Protein AF-A0A2D7XAQ4-F1 (afdb_monomer_lite)

Structure (mmCIF, N/CA/C/O backbone):
data_AF-A0A2D7XAQ4-F1
#
_entry.id   AF-A0A2D7XAQ4-F1
#
loop_
_atom_site.group_PDB
_atom_site.id
_atom_site.type_symbol
_atom_site.label_atom_id
_atom_site.label_alt_id
_atom_site.label_comp_id
_atom_site.label_asym_id
_atom_site.label_entity_id
_atom_site.label_seq_id
_atom_site.pdbx_PDB_ins_code
_atom_site.Cartn_x
_atom_site.Cartn_y
_atom_site.Cartn_z
_atom_site.occupancy
_atom_site.B_iso_or_equiv
_atom_site.auth_seq_id
_atom_site.auth_comp_id
_atom_site.auth_asym_id
_atom_site.auth_atom_id
_atom_site.pdbx_PDB_model_num
ATOM 1 N N . MET A 1 1 ? -18.462 12.257 8.816 1.00 60.97 1 MET A N 1
ATOM 2 C CA . MET A 1 1 ? -18.225 11.285 9.903 1.00 60.97 1 MET A CA 1
ATOM 3 C C . MET A 1 1 ? -16.773 10.857 9.828 1.00 60.97 1 MET A C 1
ATOM 5 O O . MET A 1 1 ? -16.271 10.738 8.717 1.00 60.97 1 MET A O 1
ATOM 9 N N . THR A 1 2 ? -16.112 10.685 10.967 1.00 88.06 2 THR A N 1
ATOM 10 C CA . THR A 1 2 ? -14.727 10.203 11.071 1.00 88.06 2 THR A CA 1
ATOM 11 C C . THR A 1 2 ? -14.732 8.865 11.799 1.00 88.06 2 THR A C 1
ATOM 13 O O . THR A 1 2 ? -15.370 8.751 12.844 1.00 88.06 2 THR A O 1
ATOM 16 N N . TYR A 1 3 ? -14.060 7.866 11.239 1.00 95.62 3 TYR A N 1
ATOM 17 C CA . TYR A 1 3 ? -13.869 6.550 11.836 1.00 95.62 3 TYR A CA 1
ATOM 18 C C . TYR A 1 3 ? -12.743 6.584 12.871 1.00 95.62 3 TYR A C 1
ATOM 20 O O . TYR A 1 3 ? -11.731 7.256 12.665 1.00 95.62 3 TYR A O 1
ATOM 28 N N . THR A 1 4 ? -12.893 5.823 13.953 1.00 96.56 4 THR A N 1
ATOM 29 C CA . THR A 1 4 ? -11.781 5.509 14.861 1.00 96.56 4 THR A CA 1
ATOM 30 C C . THR A 1 4 ? -10.866 4.448 14.249 1.00 96.56 4 THR A C 1
ATOM 32 O O . THR A 1 4 ? -11.254 3.740 13.315 1.00 96.56 4 THR A O 1
ATOM 35 N N . SER A 1 5 ? -9.656 4.299 14.785 1.00 95.38 5 SER A N 1
ATOM 36 C CA . SER A 1 5 ? -8.729 3.246 14.363 1.00 95.38 5 SER A CA 1
ATOM 37 C C . SER A 1 5 ? -9.323 1.842 14.530 1.00 95.38 5 SER A C 1
ATOM 39 O O . SER A 1 5 ? -9.252 1.043 13.597 1.00 95.38 5 SER A O 1
ATOM 41 N N . ASP A 1 6 ? -10.021 1.578 15.637 1.00 96.12 6 ASP A N 1
ATOM 42 C CA . ASP A 1 6 ? -10.754 0.324 15.854 1.00 96.12 6 ASP A CA 1
ATOM 43 C C . ASP A 1 6 ? -11.865 0.092 14.829 1.00 96.12 6 ASP A C 1
ATOM 45 O O . ASP A 1 6 ? -12.041 -1.023 14.345 1.00 96.12 6 ASP A O 1
ATOM 49 N N . GLN A 1 7 ? -12.611 1.135 14.453 1.00 97.75 7 GLN A N 1
ATOM 50 C CA . GLN A 1 7 ? -13.656 1.013 13.433 1.00 97.75 7 GLN A CA 1
ATOM 51 C C . GLN A 1 7 ? -13.065 0.695 12.058 1.00 97.75 7 GLN A C 1
ATOM 53 O O . GLN A 1 7 ? -13.631 -0.111 11.319 1.00 97.75 7 GLN A O 1
ATOM 58 N N . VAL A 1 8 ? -11.926 1.298 11.708 1.00 98.06 8 VAL A N 1
ATOM 59 C CA . VAL A 1 8 ? -11.204 0.951 10.477 1.00 98.06 8 VAL A CA 1
ATOM 60 C C . VAL A 1 8 ? -10.682 -0.487 10.552 1.00 98.06 8 VAL A C 1
ATOM 62 O O . VAL A 1 8 ? -10.795 -1.222 9.571 1.00 98.06 8 VAL A O 1
ATOM 65 N N . PHE A 1 9 ? -10.167 -0.917 11.706 1.00 98.19 9 PHE A N 1
ATOM 66 C CA . PHE A 1 9 ? -9.721 -2.294 11.912 1.00 98.19 9 PHE A CA 1
ATOM 67 C C . PHE A 1 9 ? -10.867 -3.295 11.762 1.00 98.19 9 PHE A C 1
ATOM 69 O O . PHE A 1 9 ? -10.728 -4.291 11.055 1.00 98.19 9 PHE A O 1
ATOM 76 N N . GLN A 1 10 ? -12.035 -2.992 12.325 1.00 98.19 10 GLN A N 1
ATOM 77 C CA . GLN A 1 10 ? -13.229 -3.820 12.186 1.00 98.19 10 GLN A CA 1
ATOM 78 C C . GLN A 1 10 ? -13.672 -3.948 10.720 1.00 98.19 10 GLN A C 1
ATOM 80 O O . GLN A 1 10 ? -13.956 -5.047 10.251 1.00 98.19 10 GLN A O 1
ATOM 85 N N . GLN A 1 11 ? -13.629 -2.857 9.951 1.00 98.06 11 GLN A N 1
ATOM 86 C CA . GLN A 1 11 ? -13.885 -2.912 8.506 1.00 98.06 11 GLN A CA 1
ATOM 87 C C . GLN A 1 11 ? -12.868 -3.794 7.765 1.00 98.06 11 GLN A C 1
ATOM 89 O O . GLN A 1 11 ? -13.225 -4.458 6.792 1.00 98.06 11 GLN A O 1
ATOM 94 N N . ALA A 1 12 ? -11.607 -3.815 8.207 1.00 98.06 12 ALA A N 1
ATOM 95 C CA . ALA A 1 12 ? -10.582 -4.685 7.635 1.00 98.06 12 ALA A CA 1
ATOM 96 C C . ALA A 1 12 ? -10.812 -6.166 7.979 1.00 98.06 12 ALA A C 1
ATOM 98 O O . ALA A 1 12 ? -10.526 -7.031 7.153 1.00 98.06 12 ALA A O 1
ATOM 99 N N . LEU A 1 13 ? -11.349 -6.469 9.167 1.00 97.69 13 LEU A N 1
ATOM 100 C CA . LEU A 1 13 ? -11.764 -7.823 9.554 1.00 97.69 13 LEU A CA 1
ATOM 101 C C . LEU A 1 13 ? -12.914 -8.341 8.675 1.00 97.69 13 LEU A C 1
ATOM 103 O O . LEU A 1 13 ? -12.955 -9.528 8.355 1.00 97.69 13 LEU A O 1
ATOM 107 N N . GLU A 1 14 ? -13.821 -7.453 8.269 1.00 97.62 14 GLU A N 1
ATOM 108 C CA . GLU A 1 14 ? -14.986 -7.762 7.429 1.00 97.62 14 GLU A CA 1
ATOM 109 C C . GLU A 1 14 ? -14.666 -7.799 5.921 1.00 97.62 14 GLU A C 1
ATOM 111 O O . GLU A 1 14 ? -15.459 -8.308 5.117 1.00 97.62 14 GLU A O 1
ATOM 116 N N . ASP A 1 15 ? -13.501 -7.287 5.510 1.00 96.75 15 ASP A N 1
ATOM 117 C CA . ASP A 1 15 ? -13.060 -7.294 4.118 1.00 96.75 15 ASP A CA 1
ATOM 118 C C . ASP A 1 15 ? -12.662 -8.704 3.667 1.00 96.75 15 ASP A C 1
ATOM 120 O O . ASP A 1 15 ? -11.543 -9.171 3.870 1.00 96.75 15 ASP A O 1
ATOM 124 N N . ARG A 1 16 ? -13.579 -9.365 2.956 1.00 94.56 16 ARG A N 1
ATOM 125 C CA . ARG A 1 16 ? -13.376 -10.709 2.389 1.00 94.56 16 ARG A CA 1
ATOM 126 C C . ARG A 1 16 ? -12.207 -10.809 1.404 1.00 94.56 16 ARG A C 1
ATOM 128 O O . ARG A 1 16 ? -11.790 -11.919 1.088 1.00 94.56 16 ARG A O 1
ATOM 135 N N . PHE A 1 17 ? -11.724 -9.688 0.868 1.00 93.19 17 PHE A N 1
ATOM 136 C CA . PHE A 1 17 ? -10.572 -9.666 -0.034 1.00 93.19 17 PHE A CA 1
ATOM 137 C C . PHE A 1 17 ? -9.250 -9.413 0.697 1.00 93.19 17 PHE A C 1
ATOM 139 O O . PHE A 1 17 ? -8.195 -9.502 0.067 1.00 93.19 17 PHE A O 1
ATOM 146 N N . ALA A 1 18 ? -9.289 -9.096 1.993 1.00 96.81 18 ALA A N 1
ATOM 147 C CA . ALA A 1 18 ? -8.096 -8.954 2.806 1.00 96.81 18 ALA A CA 1
ATOM 148 C C . ALA A 1 18 ? -7.595 -10.327 3.265 1.00 96.81 18 ALA A C 1
ATOM 150 O O . ALA A 1 18 ? -8.354 -11.173 3.738 1.00 96.81 18 ALA A O 1
ATOM 151 N N . SER A 1 19 ? -6.287 -10.540 3.160 1.00 97.50 19 SER A N 1
ATOM 152 C CA . SER A 1 19 ? -5.653 -11.731 3.716 1.00 97.50 19 SER A CA 1
ATOM 153 C C . SER A 1 19 ? -5.452 -11.564 5.220 1.00 97.50 19 SER A C 1
ATOM 155 O O . SER A 1 19 ? -5.043 -10.496 5.688 1.00 97.50 19 SER A O 1
ATOM 157 N N . ASN A 1 20 ? -5.685 -12.641 5.969 1.00 97.62 20 ASN A N 1
ATOM 158 C CA . ASN A 1 20 ? -5.309 -12.740 7.375 1.00 97.62 20 ASN A CA 1
ATOM 159 C C . ASN A 1 20 ? -3.779 -12.903 7.489 1.00 97.62 20 ASN A C 1
ATOM 161 O O . ASN A 1 20 ? -3.185 -13.731 6.796 1.00 97.62 20 ASN A O 1
ATOM 165 N N . VAL A 1 21 ? -3.156 -12.081 8.334 1.00 96.69 21 VAL A N 1
ATOM 166 C CA . VAL A 1 21 ? -1.727 -12.114 8.675 1.00 96.69 21 VAL A CA 1
ATOM 167 C C . VAL A 1 21 ? -1.518 -11.960 10.185 1.00 96.69 21 VAL A C 1
ATOM 169 O O . VAL A 1 21 ? -0.606 -11.253 10.617 1.00 96.69 21 VAL A O 1
ATOM 172 N N . ASP A 1 22 ? -2.393 -12.584 10.971 1.00 97.56 22 ASP A N 1
ATOM 173 C CA . ASP A 1 22 ? -2.298 -12.643 12.427 1.00 97.56 22 ASP A CA 1
ATOM 174 C C . ASP A 1 22 ? -0.954 -13.250 12.847 1.00 97.56 22 ASP A C 1
ATOM 176 O O . ASP A 1 22 ? -0.402 -14.144 12.195 1.00 97.56 22 ASP A O 1
ATOM 180 N N . GLY A 1 23 ? -0.414 -12.745 13.949 1.00 94.00 23 GLY A N 1
ATOM 181 C CA . GLY A 1 23 ? 0.849 -13.198 14.504 1.00 94.00 23 GLY A CA 1
ATOM 182 C C . GLY A 1 23 ? 0.748 -13.445 15.997 1.00 94.00 23 GLY A C 1
ATOM 183 O O . GLY A 1 23 ? -0.305 -13.331 16.624 1.00 94.00 23 GLY A O 1
ATOM 184 N N . ARG A 1 24 ? 1.882 -13.788 16.607 1.00 95.56 24 ARG A N 1
ATOM 185 C CA . ARG A 1 24 ? 1.932 -13.925 18.059 1.00 95.56 24 ARG A CA 1
ATOM 186 C C . ARG A 1 24 ? 1.794 -12.540 18.695 1.00 95.56 24 ARG A C 1
ATOM 188 O O . ARG A 1 24 ? 2.708 -11.732 18.579 1.00 95.56 24 ARG A O 1
ATOM 195 N N . GLY A 1 25 ? 0.676 -12.311 19.377 1.00 95.56 25 GLY A N 1
ATOM 196 C CA . GLY A 1 25 ? 0.409 -11.073 20.115 1.00 95.56 25 GLY A CA 1
ATOM 197 C C . GLY A 1 25 ? -0.294 -9.975 19.317 1.00 95.56 25 GLY A C 1
ATOM 198 O O . GLY A 1 25 ? -0.556 -8.929 19.894 1.00 95.56 25 GLY A O 1
ATOM 199 N N . TYR A 1 26 ? -0.640 -10.199 18.045 1.00 97.44 26 TYR A N 1
ATOM 200 C CA . TYR A 1 26 ? -1.370 -9.209 17.251 1.00 97.44 26 TYR A C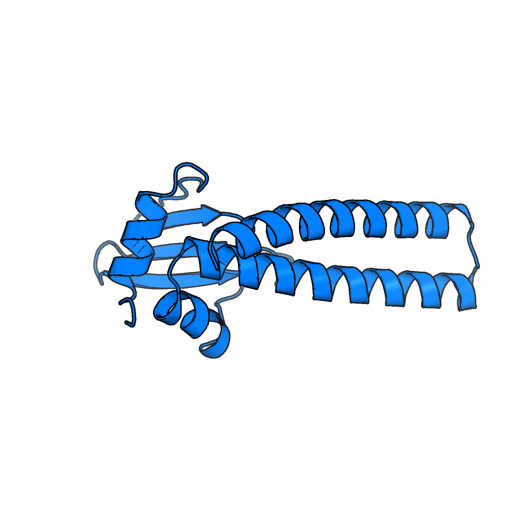A 1
ATOM 201 C C . TYR A 1 26 ? -2.283 -9.853 16.202 1.00 97.44 26 TYR A C 1
ATOM 203 O O . TYR A 1 26 ? -1.984 -10.923 15.662 1.00 97.44 26 TYR A O 1
ATOM 211 N N . GLU A 1 27 ? -3.351 -9.148 15.849 1.00 98.19 27 GLU A N 1
ATOM 212 C CA . GLU A 1 27 ? -4.192 -9.433 14.688 1.00 98.19 27 GLU A CA 1
ATOM 213 C C . GLU A 1 27 ? -3.772 -8.558 13.504 1.00 98.19 27 GLU A C 1
ATOM 215 O O . GLU A 1 27 ? -3.367 -7.408 13.677 1.00 98.19 27 GLU A O 1
ATOM 220 N N . GLY A 1 28 ? -3.864 -9.074 12.280 1.00 97.75 28 GLY A N 1
ATOM 221 C CA . GLY A 1 28 ? -3.410 -8.353 11.098 1.00 97.75 28 GLY A CA 1
ATOM 222 C C . GLY A 1 28 ? -4.194 -8.663 9.833 1.00 97.75 28 GLY A C 1
ATOM 223 O O . GLY A 1 28 ? -4.487 -9.816 9.515 1.00 97.75 28 GLY A O 1
ATOM 224 N N . ARG A 1 29 ? -4.495 -7.628 9.050 1.00 98.25 29 ARG A N 1
ATOM 225 C CA . ARG A 1 29 ? -5.125 -7.750 7.729 1.00 98.25 29 ARG A CA 1
ATOM 226 C C . ARG A 1 29 ? -4.265 -7.063 6.682 1.00 98.25 29 ARG A C 1
ATOM 228 O O . ARG A 1 29 ? -3.688 -6.008 6.938 1.00 98.25 29 ARG A O 1
ATOM 235 N N . ILE A 1 30 ? -4.147 -7.671 5.504 1.00 97.31 30 ILE A N 1
ATOM 236 C CA . ILE A 1 30 ? -3.382 -7.102 4.390 1.00 97.31 30 ILE A CA 1
ATOM 237 C C . ILE A 1 30 ? -4.183 -7.147 3.091 1.00 97.31 30 ILE A C 1
ATOM 239 O O . ILE A 1 30 ? -4.717 -8.184 2.706 1.00 97.31 30 ILE A O 1
ATOM 243 N N . SER A 1 31 ? -4.258 -6.013 2.398 1.00 96.94 31 SER A N 1
ATOM 244 C CA . SER A 1 31 ? -4.971 -5.882 1.127 1.00 96.94 31 SER A CA 1
ATOM 245 C C . SER A 1 31 ? -4.380 -4.748 0.296 1.00 96.94 31 SER A C 1
ATOM 247 O O . SER A 1 31 ? -3.982 -3.718 0.833 1.00 96.94 31 SER A O 1
ATOM 249 N N . TYR A 1 32 ? -4.274 -4.939 -1.022 1.00 95.75 32 TYR A N 1
ATOM 250 C CA . TYR A 1 32 ? -3.753 -3.932 -1.961 1.00 95.75 32 TYR A CA 1
ATOM 251 C C . TYR A 1 32 ? -2.463 -3.227 -1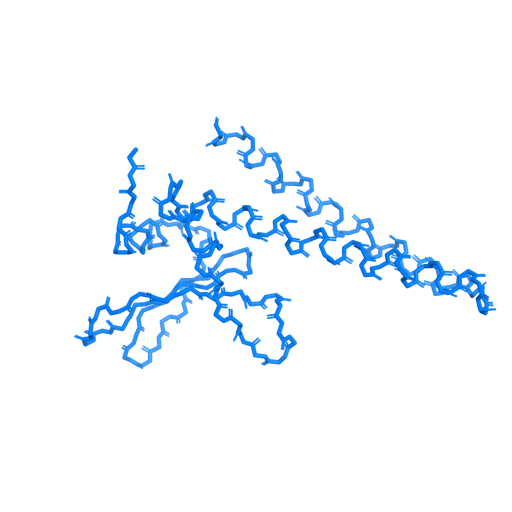.495 1.00 95.75 32 TYR A C 1
ATOM 253 O O . TYR A 1 32 ? -2.299 -2.021 -1.655 1.00 95.75 32 TYR A O 1
ATOM 261 N N . GLY A 1 33 ? -1.519 -3.976 -0.920 1.00 93.50 33 GLY A N 1
ATOM 262 C CA . GLY A 1 33 ? -0.250 -3.394 -0.482 1.00 93.50 33 GLY A CA 1
ATOM 263 C C . GLY A 1 33 ? -0.331 -2.541 0.790 1.00 93.50 33 GLY A C 1
ATOM 264 O O . GLY A 1 33 ? 0.597 -1.790 1.079 1.00 93.50 33 GLY A O 1
ATOM 265 N N . THR A 1 34 ? -1.436 -2.649 1.526 1.00 97.25 34 THR A N 1
ATOM 266 C CA . THR A 1 34 ? -1.671 -1.994 2.814 1.00 97.25 34 THR A CA 1
ATOM 267 C C . THR A 1 34 ? -1.855 -3.069 3.870 1.00 97.25 34 THR A C 1
ATOM 269 O O . THR A 1 34 ? -2.683 -3.961 3.685 1.00 97.25 34 THR A O 1
ATOM 272 N N . LYS A 1 35 ? -1.101 -2.996 4.963 1.00 97.50 35 LYS A N 1
ATOM 273 C CA . LYS A 1 35 ? -1.279 -3.840 6.146 1.00 97.50 35 LYS A CA 1
ATOM 274 C C . LYS A 1 35 ? -1.812 -2.980 7.287 1.00 97.50 35 LYS A C 1
ATOM 276 O O . LYS A 1 35 ? -1.346 -1.862 7.468 1.00 97.50 35 LYS A O 1
ATOM 281 N N . ILE A 1 36 ? -2.760 -3.515 8.041 1.00 98.38 36 ILE A N 1
ATOM 282 C CA . ILE A 1 36 ? -3.230 -2.955 9.305 1.00 98.38 36 ILE A CA 1
ATOM 283 C C . ILE A 1 36 ? -3.073 -4.018 10.388 1.00 98.38 36 ILE A C 1
ATOM 285 O O . ILE A 1 36 ? -3.342 -5.196 10.131 1.00 98.38 36 ILE A O 1
ATOM 289 N N . THR A 1 37 ? -2.597 -3.630 11.564 1.00 98.12 37 THR A N 1
ATOM 290 C CA . THR A 1 37 ? -2.446 -4.524 12.720 1.00 98.12 37 THR A CA 1
ATOM 291 C C . THR A 1 37 ? -3.106 -3.946 13.948 1.00 98.12 37 THR A C 1
ATOM 293 O O . THR A 1 37 ? -3.186 -2.730 14.057 1.00 98.12 37 THR A O 1
ATOM 296 N N . ARG A 1 38 ? -3.535 -4.818 14.858 1.00 98.25 38 ARG A N 1
ATOM 297 C CA . ARG A 1 38 ? -3.985 -4.472 16.203 1.00 98.25 38 ARG A CA 1
ATOM 298 C C . ARG A 1 38 ? -3.240 -5.329 17.216 1.00 98.25 38 ARG A C 1
ATOM 300 O O . ARG A 1 38 ? -3.261 -6.553 17.094 1.00 98.25 38 ARG A O 1
ATOM 307 N N . ASP A 1 39 ? -2.582 -4.700 18.181 1.00 97.69 39 ASP A N 1
ATOM 308 C CA . ASP A 1 39 ? -1.938 -5.413 19.286 1.00 97.69 39 ASP A CA 1
ATOM 309 C C . ASP A 1 39 ? -2.988 -5.994 20.245 1.00 97.69 39 ASP A C 1
ATOM 311 O O . ASP A 1 39 ? -3.967 -5.333 20.593 1.00 97.69 39 ASP A O 1
ATOM 315 N N . ASN A 1 40 ? -2.795 -7.238 20.683 1.00 95.50 40 ASN A N 1
ATOM 316 C CA . ASN A 1 40 ? -3.785 -7.944 21.502 1.00 95.50 40 ASN A CA 1
ATOM 317 C C . ASN A 1 40 ? -3.824 -7.460 22.962 1.00 95.50 40 ASN A C 1
ATOM 319 O O . ASN A 1 40 ? -4.769 -7.786 23.678 1.00 95.50 40 ASN A O 1
ATOM 323 N N . ILE A 1 41 ? -2.790 -6.749 23.423 1.00 95.88 41 ILE A N 1
ATOM 324 C CA . ILE A 1 41 ? -2.646 -6.277 24.804 1.00 95.88 41 ILE A CA 1
ATOM 325 C C . ILE A 1 41 ? -2.995 -4.791 24.887 1.00 95.88 41 ILE A C 1
ATOM 327 O O . ILE A 1 41 ? -3.801 -4.399 25.727 1.00 95.88 41 ILE A O 1
ATOM 331 N N . THR A 1 42 ? -2.390 -3.962 24.035 1.00 96.69 42 THR A N 1
ATOM 332 C CA . THR A 1 42 ? -2.564 -2.502 24.069 1.00 96.69 42 THR A CA 1
ATOM 333 C C . THR A 1 42 ? -3.758 -2.022 23.251 1.00 96.69 42 THR A C 1
ATOM 335 O O . THR A 1 42 ? -4.169 -0.876 23.417 1.00 96.69 42 THR A O 1
ATOM 338 N N . ALA A 1 43 ? -4.306 -2.875 22.376 1.00 94.88 43 ALA A N 1
ATOM 339 C CA . ALA A 1 43 ? -5.289 -2.511 21.354 1.00 94.88 43 ALA A CA 1
ATOM 340 C C . ALA A 1 43 ? -4.796 -1.424 20.377 1.00 94.88 43 ALA A C 1
ATOM 342 O O . ALA A 1 43 ? -5.590 -0.850 19.634 1.00 94.88 43 ALA A O 1
ATOM 343 N N . GLU A 1 44 ? -3.489 -1.145 20.341 1.00 96.75 44 GLU A N 1
ATOM 344 C CA . GLU A 1 44 ? -2.918 -0.165 19.422 1.00 96.75 44 GLU A CA 1
ATOM 345 C C . GLU A 1 44 ? -3.055 -0.653 17.979 1.00 96.75 44 GLU A C 1
ATOM 347 O O . GLU A 1 44 ? -2.710 -1.794 17.658 1.00 96.75 44 GLU A O 1
ATOM 352 N N . VAL A 1 45 ? -3.569 0.224 17.116 1.00 97.44 45 VAL A N 1
ATOM 353 C CA . VAL A 1 45 ? -3.779 -0.054 15.697 1.00 97.44 45 VAL A CA 1
ATOM 354 C C . VAL A 1 45 ? -2.761 0.711 14.868 1.00 97.44 45 VAL A C 1
ATOM 356 O O . VAL A 1 45 ? -2.656 1.930 14.978 1.00 97.44 45 VAL A O 1
ATOM 359 N N . GLU A 1 46 ? -2.063 0.001 13.989 1.00 97.31 46 GLU A N 1
ATOM 360 C CA . GLU A 1 46 ? -1.007 0.563 13.149 1.00 97.31 46 GLU A CA 1
ATOM 361 C C . GLU A 1 46 ? -1.228 0.236 11.672 1.00 97.31 46 GLU A C 1
ATOM 363 O O . GLU A 1 46 ? -1.704 -0.848 11.319 1.00 97.31 46 GLU A O 1
ATOM 368 N N . PHE A 1 47 ? -0.823 1.158 10.796 1.00 97.44 47 PHE A N 1
ATOM 369 C CA . PHE A 1 47 ? -0.920 1.004 9.349 1.00 97.44 47 PHE A CA 1
ATOM 370 C C . PHE A 1 47 ? 0.453 0.978 8.687 1.00 97.44 47 PHE A C 1
ATOM 372 O O . PHE A 1 47 ? 1.351 1.755 9.014 1.00 97.44 47 PHE A O 1
ATOM 379 N N . PHE A 1 48 ? 0.586 0.134 7.668 1.00 96.94 48 PHE A N 1
ATOM 380 C CA . PHE A 1 48 ? 1.820 -0.023 6.918 1.00 96.94 48 PHE A CA 1
ATOM 381 C C . PHE A 1 48 ? 1.571 -0.085 5.415 1.00 96.94 48 PHE A C 1
ATOM 383 O O . PHE A 1 48 ? 0.690 -0.798 4.929 1.00 96.94 48 PHE A O 1
ATOM 390 N N . ASN A 1 49 ? 2.432 0.587 4.661 1.00 95.19 49 ASN A N 1
ATOM 391 C CA . ASN A 1 49 ? 2.613 0.368 3.239 1.00 95.19 49 ASN A CA 1
ATOM 392 C C . ASN A 1 49 ? 3.608 -0.779 3.035 1.00 95.19 49 ASN A C 1
ATOM 394 O O . ASN A 1 49 ? 4.754 -0.719 3.479 1.00 95.19 49 ASN A O 1
ATOM 398 N N . THR A 1 50 ? 3.178 -1.828 2.340 1.00 93.12 50 THR A N 1
ATOM 399 C CA . THR A 1 50 ? 4.012 -3.006 2.057 1.00 93.12 50 THR A CA 1
ATOM 400 C C . THR A 1 50 ? 4.616 -2.979 0.654 1.00 93.12 50 THR A C 1
ATOM 402 O O . THR A 1 50 ? 5.294 -3.916 0.239 1.00 93.12 50 THR A O 1
ATOM 405 N N . THR A 1 51 ? 4.366 -1.906 -0.103 1.00 87.81 51 THR A N 1
ATOM 406 C CA . THR A 1 51 ? 4.864 -1.726 -1.476 1.00 87.81 51 THR A CA 1
ATOM 407 C C . THR A 1 51 ? 5.973 -0.687 -1.583 1.00 87.81 51 THR A C 1
ATOM 409 O O . THR A 1 51 ? 6.718 -0.688 -2.564 1.00 87.81 51 THR A O 1
ATOM 412 N N . GLN A 1 52 ? 6.091 0.180 -0.578 1.00 76.12 52 GLN A N 1
ATOM 413 C CA . GLN A 1 52 ? 7.177 1.135 -0.399 1.00 76.12 52 GLN A CA 1
ATOM 414 C C . GLN A 1 52 ? 8.078 0.622 0.735 1.00 76.12 52 GLN A C 1
ATOM 416 O O . GLN A 1 52 ? 7.555 0.140 1.731 1.00 76.12 52 GLN A O 1
ATOM 421 N N . GLY A 1 53 ? 9.408 0.677 0.577 1.00 67.44 53 GLY A N 1
ATOM 422 C CA . GLY A 1 53 ? 10.369 0.236 1.612 1.00 67.44 53 GLY A CA 1
ATOM 423 C C . GLY A 1 53 ? 11.326 -0.892 1.216 1.00 67.44 53 GLY A C 1
ATOM 424 O O . GLY A 1 53 ? 12.279 -1.182 1.934 1.00 67.44 53 GLY A O 1
ATOM 425 N N . GLY A 1 54 ? 11.132 -1.515 0.051 1.00 75.62 54 GLY A N 1
ATOM 426 C CA . GLY A 1 54 ? 12.021 -2.575 -0.428 1.00 75.62 54 GLY A CA 1
ATOM 427 C C . GLY A 1 54 ? 11.907 -3.847 0.417 1.00 75.62 54 GLY A C 1
ATOM 428 O O . GLY A 1 54 ? 11.047 -4.676 0.139 1.00 75.62 54 GLY A O 1
ATOM 429 N N . SER A 1 55 ? 12.785 -4.010 1.411 1.00 78.12 55 SER A N 1
ATOM 430 C CA . SER A 1 55 ? 12.873 -5.204 2.268 1.00 78.12 55 SER A CA 1
ATOM 431 C C . SER A 1 55 ? 12.007 -5.156 3.531 1.00 78.12 55 SER A C 1
ATOM 433 O O . SER A 1 55 ? 11.847 -6.187 4.180 1.00 78.12 55 SER A O 1
ATOM 435 N N . HIS A 1 56 ? 11.455 -3.996 3.893 1.00 85.62 56 HIS A N 1
ATOM 436 C CA . HIS A 1 56 ? 10.647 -3.817 5.101 1.00 85.62 56 HIS A CA 1
ATOM 437 C C . HIS A 1 56 ? 9.340 -3.079 4.806 1.00 85.62 56 HIS A C 1
ATOM 439 O O . HIS A 1 56 ? 9.222 -2.362 3.812 1.00 85.62 56 HIS A O 1
ATOM 445 N N . TYR A 1 57 ? 8.354 -3.270 5.683 1.00 90.44 57 TYR A N 1
ATOM 446 C CA . TYR A 1 57 ? 7.106 -2.513 5.655 1.00 90.44 57 TYR A CA 1
ATOM 447 C C . TYR A 1 57 ? 7.325 -1.131 6.259 1.00 90.44 57 TYR A C 1
ATOM 449 O O . TYR A 1 57 ? 7.994 -0.993 7.282 1.00 90.44 57 TYR A O 1
ATOM 457 N N . VAL A 1 58 ? 6.749 -0.115 5.628 1.00 93.44 58 VAL A N 1
ATOM 458 C CA . VAL A 1 58 ? 6.903 1.282 6.038 1.00 93.44 58 VAL A CA 1
ATOM 459 C C . VAL A 1 58 ? 5.621 1.728 6.722 1.00 93.44 58 VAL A C 1
ATOM 461 O O . VAL A 1 58 ? 4.546 1.579 6.142 1.00 93.44 58 VAL A O 1
ATOM 464 N N . LYS A 1 59 ? 5.718 2.261 7.946 1.00 95.62 59 LYS A N 1
ATOM 465 C CA . LYS A 1 59 ? 4.568 2.866 8.638 1.00 95.62 59 LYS A CA 1
ATOM 466 C C . LYS A 1 59 ? 3.978 3.994 7.794 1.00 95.62 59 LYS A C 1
ATOM 468 O O . LYS A 1 59 ? 4.723 4.730 7.143 1.00 95.62 59 LYS A O 1
ATOM 473 N N . LEU A 1 60 ? 2.653 4.116 7.783 1.00 95.75 60 LEU A N 1
ATOM 474 C CA . LEU A 1 60 ? 2.008 5.219 7.079 1.00 95.75 60 LEU A CA 1
ATOM 475 C C . LEU A 1 60 ? 2.331 6.562 7.726 1.00 95.75 60 LEU A C 1
ATOM 477 O O . LEU A 1 60 ? 2.575 6.672 8.925 1.00 95.75 60 LEU A O 1
ATOM 481 N N . SER A 1 61 ? 2.351 7.599 6.891 1.00 94.56 61 SER A N 1
ATOM 482 C CA . SER A 1 61 ? 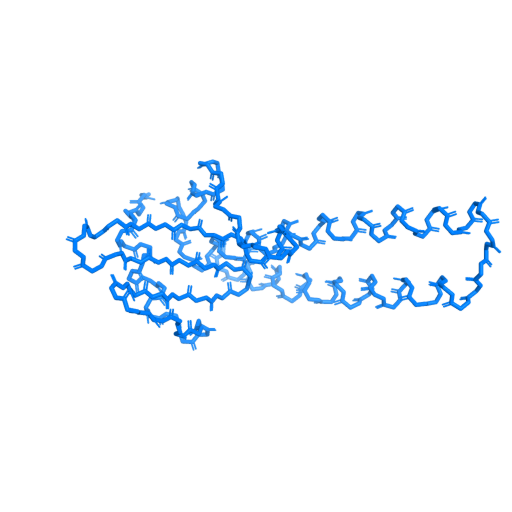2.413 8.967 7.382 1.00 94.56 61 SER A CA 1
ATOM 483 C C . SER A 1 61 ? 1.068 9.353 8.015 1.00 94.56 61 SER A C 1
ATOM 485 O O . SER A 1 61 ? 0.029 8.859 7.565 1.00 94.56 61 SER A O 1
ATOM 487 N N . PRO A 1 62 ? 1.031 10.301 8.970 1.00 93.94 62 PRO A N 1
ATOM 488 C CA . PRO A 1 62 ? -0.231 10.784 9.538 1.00 93.94 62 PRO A CA 1
ATOM 489 C C . PRO A 1 62 ? -1.219 11.297 8.477 1.00 93.94 62 PRO A C 1
ATOM 491 O O . PRO A 1 62 ? -2.430 11.124 8.605 1.00 93.94 62 PRO A O 1
ATOM 494 N N . SER A 1 63 ? -0.710 11.895 7.393 1.00 93.00 63 SER A N 1
ATOM 495 C CA . SER A 1 63 ? -1.524 12.331 6.254 1.00 93.00 63 SER A CA 1
ATOM 496 C C . SER A 1 63 ? -2.165 11.174 5.490 1.00 93.00 63 SER A C 1
ATOM 498 O O . SER A 1 63 ? -3.315 11.293 5.074 1.00 93.00 63 SER A O 1
ATOM 500 N N . ASP A 1 64 ? -1.452 10.059 5.314 1.00 94.31 64 ASP A N 1
ATOM 501 C CA . ASP A 1 64 ? -2.002 8.883 4.639 1.00 94.31 64 ASP A CA 1
ATOM 502 C C . ASP A 1 64 ? -3.007 8.157 5.538 1.00 94.31 64 ASP A C 1
ATOM 504 O O . ASP A 1 64 ? -4.069 7.753 5.066 1.00 94.31 64 ASP A O 1
ATOM 508 N N . GLU A 1 65 ? -2.725 8.046 6.840 1.00 95.69 65 GLU A N 1
ATOM 509 C CA . GLU A 1 65 ? -3.660 7.471 7.814 1.00 95.69 65 GLU A CA 1
ATOM 510 C C . GLU A 1 65 ? -4.974 8.254 7.890 1.00 95.69 65 GLU A C 1
ATOM 512 O O . GLU A 1 65 ? -6.053 7.664 7.979 1.00 95.69 65 GLU A O 1
ATOM 517 N N . HIS A 1 66 ? -4.918 9.583 7.763 1.00 95.69 66 HIS A N 1
ATOM 518 C CA . HIS A 1 66 ? -6.111 10.429 7.765 1.00 95.69 66 HIS A CA 1
ATOM 519 C C . HIS A 1 66 ? -7.141 10.034 6.691 1.00 95.69 66 HIS A C 1
ATOM 521 O O . HIS A 1 66 ? -8.351 10.203 6.874 1.00 95.69 66 HIS A O 1
ATOM 527 N N . ILE A 1 67 ? -6.696 9.454 5.575 1.00 96.06 67 ILE A N 1
ATOM 528 C CA . ILE A 1 67 ? -7.586 8.959 4.518 1.00 96.06 67 ILE A CA 1
ATOM 529 C C . ILE A 1 67 ? -8.453 7.805 5.045 1.00 96.06 67 ILE A C 1
ATOM 531 O O . ILE A 1 67 ? -9.647 7.736 4.750 1.00 96.06 67 ILE A O 1
ATOM 535 N N . PHE A 1 68 ? -7.884 6.932 5.876 1.00 97.44 68 PHE A N 1
ATOM 536 C CA . PHE A 1 68 ? -8.599 5.815 6.490 1.00 97.44 68 PHE A CA 1
ATOM 537 C C . PHE A 1 68 ? -9.601 6.308 7.531 1.00 97.44 68 PHE A C 1
ATOM 539 O O . PHE A 1 68 ? -10.751 5.876 7.529 1.00 97.44 68 PHE A O 1
ATOM 546 N N . TYR A 1 69 ? -9.217 7.273 8.364 1.00 96.69 69 TYR A N 1
ATOM 547 C CA . TYR A 1 69 ? -10.132 7.839 9.357 1.00 96.69 69 TYR A CA 1
ATOM 548 C C . TYR A 1 69 ? -11.264 8.651 8.714 1.00 96.69 69 TYR A C 1
ATOM 550 O O . TYR A 1 69 ? -12.377 8.684 9.226 1.00 96.69 69 TYR A O 1
ATOM 558 N N . SER A 1 70 ? -11.033 9.287 7.567 1.00 95.94 70 SER A N 1
ATOM 559 C CA . SER A 1 70 ? -12.067 10.087 6.895 1.00 95.94 70 SER A CA 1
ATOM 560 C C . SER A 1 70 ? -13.026 9.265 6.028 1.00 95.94 70 SER A C 1
ATOM 562 O O . SER A 1 70 ? -14.183 9.658 5.863 1.00 95.94 70 SER A O 1
ATOM 564 N N . LYS A 1 71 ? -12.565 8.151 5.444 1.00 96.00 71 LYS A N 1
ATOM 565 C CA . LYS A 1 71 ? -13.312 7.415 4.405 1.00 96.00 71 LYS A CA 1
ATOM 566 C C . LYS A 1 71 ? -13.356 5.894 4.591 1.00 96.00 71 LYS A C 1
ATOM 568 O O . LYS A 1 71 ? -14.003 5.209 3.801 1.00 96.00 71 LYS A O 1
ATOM 573 N N . GLY A 1 72 ? -12.724 5.369 5.634 1.00 96.81 72 GLY A N 1
ATOM 574 C CA . GLY A 1 72 ? -12.745 3.954 5.989 1.00 96.81 72 GLY A CA 1
ATOM 575 C C . GLY A 1 72 ? -11.688 3.117 5.268 1.00 96.81 72 GLY A C 1
ATOM 576 O O . GLY A 1 72 ? -10.941 3.595 4.409 1.00 96.81 72 GLY A O 1
ATOM 577 N N . TRP A 1 73 ? -11.651 1.830 5.620 1.00 97.50 73 TRP A N 1
ATOM 578 C CA . TRP A 1 73 ? -10.646 0.860 5.176 1.00 97.50 73 TRP A CA 1
ATOM 579 C C . TRP A 1 73 ? -10.574 0.751 3.653 1.00 97.50 73 TRP A C 1
ATOM 581 O O . TRP A 1 73 ? -9.530 0.997 3.051 1.00 97.50 73 TRP A O 1
ATOM 591 N N . LYS A 1 74 ? -11.702 0.426 3.012 1.00 97.12 74 LYS A N 1
ATOM 592 C CA . LYS A 1 74 ? -11.738 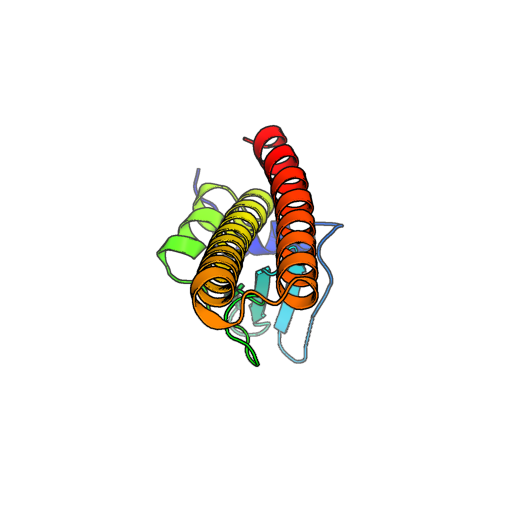0.096 1.582 1.00 97.12 74 LYS A CA 1
ATOM 593 C C . LYS A 1 74 ? -11.363 1.278 0.687 1.00 97.12 74 LYS A C 1
ATOM 595 O O . LYS A 1 74 ? -10.672 1.106 -0.314 1.00 97.12 74 LYS A O 1
ATOM 600 N N . TYR A 1 75 ? -11.786 2.483 1.062 1.00 97.38 75 TYR A N 1
ATOM 601 C CA . TYR A 1 75 ? -11.383 3.699 0.364 1.00 97.38 75 TYR A CA 1
ATOM 602 C C . TYR A 1 75 ? -9.889 3.978 0.573 1.00 97.38 75 TYR A C 1
ATOM 604 O O . TYR A 1 75 ? -9.165 4.199 -0.401 1.00 97.38 75 TYR A O 1
ATOM 612 N N . GLY A 1 76 ? -9.413 3.903 1.822 1.00 97.12 76 GLY A N 1
ATOM 613 C CA . GLY A 1 76 ? -8.011 4.135 2.174 1.00 97.12 76 GLY A CA 1
ATOM 614 C C . GLY A 1 76 ? -7.046 3.220 1.420 1.00 97.12 76 GLY A C 1
ATOM 615 O O . GLY A 1 76 ? -6.121 3.713 0.770 1.00 97.12 76 GLY A O 1
ATOM 616 N N . ILE A 1 77 ? -7.304 1.905 1.394 1.00 97.62 77 ILE A N 1
ATOM 617 C CA . ILE A 1 77 ? -6.444 0.952 0.672 1.00 97.62 77 ILE A CA 1
ATOM 618 C C . ILE A 1 77 ? -6.401 1.234 -0.834 1.00 97.62 77 ILE A C 1
ATOM 620 O O . ILE A 1 77 ? -5.348 1.095 -1.455 1.00 97.62 77 ILE A O 1
ATOM 624 N N . TYR A 1 78 ? -7.514 1.659 -1.444 1.00 97.88 78 TYR A N 1
ATOM 625 C CA . TYR A 1 78 ? -7.547 1.978 -2.871 1.00 97.88 78 TYR A CA 1
ATOM 626 C C . TYR A 1 78 ? -6.776 3.254 -3.177 1.00 97.88 78 TYR A C 1
ATOM 628 O O . TYR A 1 78 ? -5.976 3.264 -4.112 1.00 97.88 78 TYR A O 1
ATOM 636 N N . VAL A 1 79 ? -6.960 4.312 -2.388 1.00 97.19 79 VAL A N 1
ATOM 637 C CA . VAL A 1 79 ? -6.218 5.563 -2.584 1.00 97.19 79 VAL A CA 1
ATOM 638 C C . VAL A 1 79 ? -4.719 5.343 -2.412 1.00 97.19 79 VAL A C 1
ATOM 640 O O . VAL A 1 79 ? -3.943 5.748 -3.283 1.00 97.19 79 VAL A O 1
ATOM 643 N N . LEU A 1 80 ? -4.310 4.633 -1.359 1.00 96.75 80 LEU A N 1
ATOM 644 C CA . LEU A 1 80 ? -2.908 4.312 -1.119 1.00 96.75 80 LEU A CA 1
ATOM 645 C C . LEU A 1 80 ? -2.328 3.449 -2.249 1.00 96.75 80 LEU A C 1
ATOM 647 O O . LEU A 1 80 ? -1.261 3.754 -2.784 1.00 96.75 80 LEU A O 1
ATOM 651 N N . TYR A 1 81 ? -3.060 2.425 -2.701 1.00 96.88 81 TYR A N 1
ATOM 652 C CA . TYR A 1 81 ? -2.657 1.607 -3.845 1.00 96.88 81 TYR A CA 1
ATOM 653 C C . TYR A 1 81 ? -2.458 2.440 -5.113 1.00 96.88 81 TYR A C 1
ATOM 655 O O . TYR A 1 81 ? -1.456 2.277 -5.814 1.00 96.88 81 TYR A O 1
ATOM 663 N N . LEU A 1 82 ? -3.389 3.341 -5.427 1.00 97.38 82 LEU A N 1
ATOM 664 C CA . LEU A 1 82 ? -3.287 4.214 -6.596 1.00 97.38 82 LEU A CA 1
ATOM 665 C C . LEU A 1 82 ? -2.087 5.162 -6.480 1.00 97.38 82 LEU A C 1
ATOM 667 O O . LEU A 1 82 ? -1.365 5.321 -7.465 1.00 97.38 82 LEU A O 1
ATOM 671 N N . SER A 1 83 ? -1.825 5.718 -5.294 1.00 96.31 83 SER A N 1
ATOM 672 C CA . SER A 1 83 ? -0.630 6.527 -5.014 1.00 96.31 83 SER A CA 1
ATOM 673 C C . SER A 1 83 ? 0.663 5.740 -5.282 1.00 96.31 83 SER A C 1
ATOM 675 O O . SER A 1 83 ? 1.512 6.169 -6.067 1.00 96.31 83 SER A O 1
ATOM 677 N N . ASN A 1 84 ? 0.756 4.512 -4.764 1.00 95.31 84 ASN A N 1
ATOM 678 C CA . ASN A 1 84 ? 1.898 3.617 -4.985 1.00 95.31 84 ASN A CA 1
ATOM 679 C C . ASN A 1 84 ? 2.116 3.291 -6.470 1.00 95.31 84 ASN A C 1
ATOM 681 O O . ASN A 1 84 ? 3.248 3.268 -6.960 1.00 95.31 84 ASN A O 1
ATOM 685 N N . ASN A 1 85 ? 1.035 3.055 -7.216 1.00 96.50 85 ASN A N 1
ATOM 686 C CA . ASN A 1 85 ? 1.123 2.798 -8.651 1.00 96.50 85 ASN A CA 1
ATOM 687 C C . ASN A 1 85 ? 1.565 4.046 -9.433 1.00 96.50 85 ASN A C 1
ATOM 689 O O . ASN A 1 85 ? 2.340 3.890 -10.374 1.00 96.50 85 ASN A O 1
ATOM 693 N N . ARG A 1 86 ? 1.150 5.263 -9.044 1.00 96.56 86 ARG A N 1
ATOM 694 C CA . ARG A 1 86 ? 1.639 6.514 -9.662 1.00 96.56 86 ARG A CA 1
ATOM 695 C C . ARG A 1 86 ? 3.144 6.676 -9.473 1.00 96.56 86 ARG A C 1
ATOM 697 O O . ARG A 1 86 ? 3.855 6.805 -10.465 1.00 96.56 86 ARG A O 1
ATOM 704 N N . ALA A 1 87 ? 3.638 6.532 -8.243 1.00 94.81 87 ALA A N 1
ATOM 705 C CA . ALA A 1 87 ? 5.075 6.587 -7.959 1.00 94.81 87 ALA A CA 1
ATOM 706 C C . ALA A 1 87 ? 5.863 5.536 -8.767 1.00 94.81 87 ALA A C 1
ATOM 708 O O . ALA A 1 87 ? 6.930 5.808 -9.325 1.00 94.81 87 ALA A O 1
ATOM 709 N N . LYS A 1 88 ? 5.307 4.325 -8.904 1.00 94.94 88 LYS A N 1
ATOM 710 C CA . LYS A 1 88 ? 5.906 3.262 -9.718 1.00 94.94 88 LYS A CA 1
ATOM 711 C C . LYS A 1 88 ? 5.916 3.592 -11.212 1.00 94.94 88 LYS A C 1
ATOM 713 O O . LYS A 1 88 ? 6.914 3.319 -11.877 1.00 94.94 88 LYS A O 1
ATOM 718 N N . LEU A 1 89 ? 4.838 4.165 -11.745 1.00 97.25 89 LEU A N 1
ATOM 719 C CA . LEU A 1 89 ? 4.766 4.608 -13.140 1.00 97.25 89 LEU A CA 1
ATOM 720 C C . LEU A 1 89 ? 5.791 5.709 -13.422 1.00 97.25 89 LEU A C 1
ATOM 722 O O . LEU A 1 89 ? 6.507 5.614 -14.415 1.00 97.25 89 LEU A O 1
ATOM 726 N N . GLU A 1 90 ? 5.931 6.688 -12.527 1.00 97.31 90 GLU A N 1
ATOM 727 C CA . GLU A 1 90 ? 6.945 7.743 -12.642 1.00 97.31 90 GLU A CA 1
ATOM 728 C C . GLU A 1 90 ? 8.371 7.180 -12.652 1.00 97.31 90 GLU A C 1
ATOM 730 O O . GLU A 1 90 ? 9.204 7.599 -13.456 1.00 97.31 90 GLU A O 1
ATOM 735 N N . SER A 1 91 ? 8.663 6.197 -11.796 1.00 96.12 91 SER A N 1
ATOM 736 C CA . SER A 1 91 ? 9.967 5.522 -11.775 1.00 96.12 91 SER A CA 1
ATOM 737 C C . SER A 1 91 ? 10.257 4.770 -13.083 1.00 96.12 91 SER A C 1
ATOM 739 O O . SER A 1 91 ? 11.366 4.851 -13.625 1.00 96.12 91 SER A O 1
ATOM 741 N N . ILE A 1 92 ? 9.253 4.081 -13.639 1.00 97.06 92 ILE A N 1
ATOM 742 C CA . ILE A 1 92 ? 9.382 3.389 -14.929 1.00 97.06 92 ILE A CA 1
ATOM 743 C C . ILE A 1 92 ? 9.601 4.401 -16.057 1.00 97.06 92 ILE A C 1
ATOM 745 O O . ILE A 1 92 ? 10.478 4.194 -16.890 1.00 97.06 92 ILE A O 1
ATOM 749 N N . GLU A 1 93 ? 8.862 5.507 -16.063 1.00 97.25 93 GLU A N 1
ATOM 750 C CA . GLU A 1 93 ? 8.992 6.571 -17.061 1.00 97.25 93 GLU A CA 1
ATOM 751 C C . GLU A 1 93 ? 10.389 7.210 -17.030 1.00 97.25 93 GLU A C 1
ATOM 753 O O . GLU A 1 93 ? 11.036 7.339 -18.070 1.00 97.25 93 GLU A O 1
ATOM 758 N N . LYS A 1 94 ? 10.917 7.518 -15.837 1.00 97.50 94 LYS A N 1
ATOM 759 C CA . LYS A 1 94 ? 12.310 7.972 -15.667 1.00 97.50 94 LYS A CA 1
ATOM 760 C C . LYS A 1 94 ? 13.307 6.951 -16.222 1.00 97.50 94 LYS A C 1
ATOM 762 O O . LYS A 1 94 ? 14.265 7.332 -16.892 1.00 97.50 94 LYS A O 1
ATOM 767 N N . SER A 1 95 ? 13.066 5.660 -15.989 1.00 96.69 95 SER A N 1
ATOM 768 C CA . SER A 1 95 ? 13.922 4.579 -16.497 1.00 96.69 95 SER A CA 1
ATOM 769 C C . SER A 1 95 ? 13.878 4.470 -18.024 1.00 96.69 95 SER A C 1
ATOM 771 O O . SER A 1 95 ? 14.918 4.285 -18.647 1.00 96.69 95 SER A O 1
ATOM 773 N N . ILE A 1 96 ? 12.699 4.632 -18.635 1.00 96.44 96 ILE A N 1
ATOM 774 C CA . ILE A 1 96 ? 12.535 4.663 -20.096 1.00 96.44 96 ILE A CA 1
ATOM 775 C C . ILE A 1 96 ? 13.308 5.842 -20.683 1.00 96.44 96 ILE A C 1
ATOM 777 O O . ILE A 1 96 ? 14.091 5.646 -21.607 1.00 96.44 96 ILE A O 1
ATOM 781 N N . ARG A 1 97 ? 13.132 7.050 -20.133 1.00 96.38 97 ARG A N 1
ATOM 782 C CA . ARG A 1 97 ? 13.845 8.253 -20.598 1.00 96.38 97 ARG A CA 1
ATOM 783 C C . ARG A 1 97 ? 15.356 8.088 -20.506 1.00 96.38 97 ARG A C 1
ATOM 785 O O . ARG A 1 97 ? 16.062 8.436 -21.445 1.00 96.38 97 ARG A O 1
ATOM 792 N N . LYS A 1 98 ? 15.846 7.521 -19.398 1.00 96.44 98 LYS A N 1
ATOM 793 C CA . LYS A 1 98 ? 17.270 7.222 -19.225 1.00 96.44 98 LYS A CA 1
ATOM 794 C C . LYS A 1 98 ? 17.773 6.266 -20.306 1.00 96.44 98 LYS A C 1
ATOM 796 O O . LYS A 1 98 ? 18.776 6.572 -20.929 1.00 96.44 98 LYS A O 1
ATOM 801 N N . GLU A 1 99 ? 17.066 5.161 -20.538 1.00 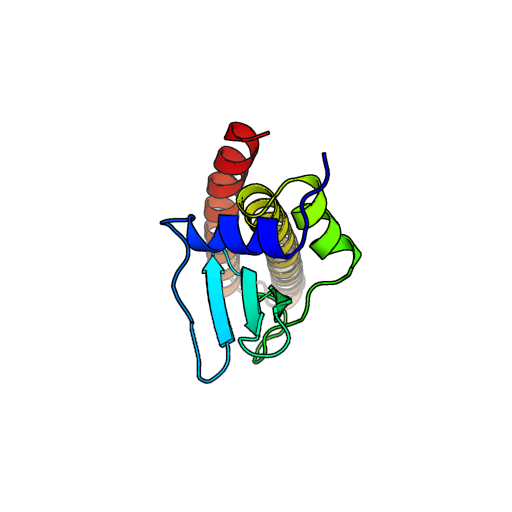95.62 99 GLU A N 1
ATOM 802 C CA . GLU A 1 99 ? 17.456 4.151 -21.528 1.00 95.62 99 GLU A CA 1
ATOM 803 C C . GLU A 1 99 ? 17.477 4.712 -22.955 1.00 95.62 99 GLU A C 1
ATOM 805 O O . GLU A 1 99 ? 18.424 4.455 -23.691 1.00 95.62 99 GLU A O 1
ATOM 810 N N . VAL A 1 100 ? 16.471 5.512 -23.333 1.00 94.62 100 VAL A N 1
ATOM 811 C CA . VAL A 1 100 ? 16.424 6.186 -24.645 1.00 94.62 100 VAL A CA 1
ATOM 812 C C . VAL A 1 100 ? 17.633 7.104 -24.837 1.00 94.62 100 VAL A C 1
ATOM 814 O O . VAL A 1 100 ? 18.205 7.133 -25.922 1.00 94.62 100 VAL A O 1
ATOM 817 N N . ASN A 1 101 ? 18.039 7.818 -23.785 1.00 94.00 101 ASN A N 1
ATOM 818 C CA . ASN A 1 101 ? 19.155 8.762 -23.830 1.00 94.00 101 ASN A CA 1
ATOM 819 C C . ASN A 1 101 ? 20.537 8.109 -23.641 1.00 94.00 101 ASN A C 1
ATOM 821 O O . ASN A 1 101 ? 21.541 8.806 -23.766 1.00 94.00 101 ASN A O 1
ATOM 825 N N . SER A 1 102 ? 20.611 6.818 -23.293 1.00 93.62 102 SER A N 1
ATOM 826 C CA . SER A 1 102 ? 21.874 6.104 -23.074 1.00 93.62 102 SER A CA 1
ATOM 827 C C . SER A 1 102 ? 22.172 5.107 -24.193 1.00 93.62 102 SER A C 1
ATOM 829 O O . SER A 1 102 ? 22.758 5.451 -25.212 1.00 93.62 102 SER A O 1
ATOM 831 N N . THR A 1 103 ? 21.789 3.853 -23.990 1.00 84.94 103 THR A N 1
ATOM 832 C CA . THR A 1 103 ? 22.102 2.702 -24.840 1.00 84.94 103 THR A CA 1
ATOM 833 C C . THR A 1 103 ? 21.038 2.470 -25.900 1.00 84.94 103 THR A C 1
ATOM 835 O O . THR A 1 103 ? 21.294 1.761 -26.870 1.00 84.94 103 THR A O 1
ATOM 838 N N . ASN A 1 104 ? 19.847 3.047 -25.704 1.00 89.56 104 ASN A N 1
ATOM 839 C CA . ASN A 1 104 ? 18.668 2.885 -26.544 1.00 89.56 104 ASN A CA 1
ATOM 840 C C . ASN A 1 104 ? 18.384 1.408 -26.872 1.00 89.56 104 ASN A C 1
ATOM 842 O O . ASN A 1 104 ? 18.040 1.037 -27.995 1.00 89.56 104 ASN A O 1
ATOM 846 N N . ASN A 1 105 ? 18.564 0.529 -25.883 1.00 94.94 105 ASN A N 1
ATOM 847 C CA 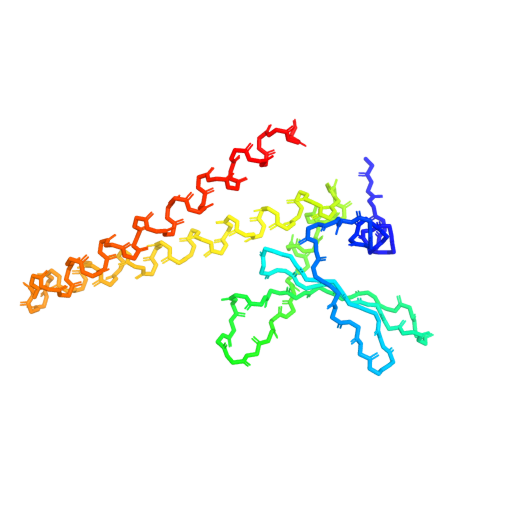. ASN A 1 105 ? 18.426 -0.901 -26.079 1.00 94.94 105 ASN A CA 1
ATOM 848 C C . ASN A 1 105 ? 16.946 -1.256 -26.271 1.00 94.94 105 ASN A C 1
ATOM 850 O O . ASN A 1 105 ? 16.127 -1.180 -25.348 1.00 94.94 105 ASN A O 1
ATOM 854 N N . HIS A 1 106 ? 16.609 -1.710 -27.476 1.00 94.06 106 HIS A N 1
ATOM 855 C CA . HIS A 1 106 ? 15.241 -2.066 -27.845 1.00 94.06 106 HIS A CA 1
ATOM 856 C C . HIS A 1 106 ? 14.614 -3.137 -26.940 1.00 94.06 106 HIS A C 1
ATOM 858 O O . HIS A 1 106 ? 13.425 -3.042 -26.619 1.00 94.06 106 HIS A O 1
ATOM 864 N N . ALA A 1 107 ? 15.379 -4.141 -26.498 1.00 95.69 107 ALA A N 1
ATOM 865 C CA . ALA A 1 107 ? 14.870 -5.191 -25.618 1.00 95.69 107 ALA A CA 1
ATOM 866 C C . ALA A 1 107 ? 14.549 -4.640 -24.219 1.00 95.69 107 ALA A C 1
ATOM 868 O O . ALA A 1 107 ? 13.470 -4.909 -23.677 1.00 95.69 107 ALA A O 1
ATOM 869 N N . THR A 1 108 ? 15.432 -3.801 -23.669 1.00 94.88 108 THR A N 1
ATOM 870 C CA . THR A 1 108 ? 15.208 -3.113 -22.389 1.00 94.88 108 THR A CA 1
ATOM 871 C C . THR A 1 108 ? 13.989 -2.197 -22.463 1.00 94.88 108 THR A C 1
ATOM 873 O O . THR A 1 108 ? 13.102 -2.283 -21.611 1.00 94.88 108 THR A O 1
ATOM 876 N N . LEU A 1 109 ? 13.870 -1.383 -23.516 1.00 96.38 109 LEU A N 1
ATOM 877 C CA . LEU A 1 109 ? 12.720 -0.498 -23.725 1.00 96.38 109 LEU A CA 1
ATOM 878 C C . LEU A 1 109 ? 11.405 -1.269 -23.859 1.00 96.38 109 LEU A C 1
ATOM 880 O O . LEU A 1 109 ? 10.401 -0.883 -23.256 1.00 96.38 109 LEU A O 1
ATOM 884 N N . LYS A 1 110 ? 11.399 -2.385 -24.599 1.00 97.25 110 LYS A N 1
ATOM 885 C CA . LYS A 1 110 ? 10.229 -3.268 -24.710 1.00 97.25 110 LYS A CA 1
ATOM 886 C C . LYS A 1 110 ? 9.821 -3.816 -23.340 1.00 97.25 110 LYS A C 1
ATOM 888 O O . LYS A 1 110 ? 8.640 -3.784 -22.995 1.00 97.25 110 LYS A O 1
ATOM 893 N N . SER A 1 111 ? 10.790 -4.260 -22.538 1.00 97.44 111 SER A N 1
ATOM 894 C CA . SER A 1 111 ? 10.551 -4.744 -21.174 1.00 97.44 111 SER A CA 1
ATOM 895 C C . SER A 1 111 ? 9.981 -3.650 -20.263 1.00 97.44 111 SER A C 1
ATOM 897 O O . SER A 1 111 ? 8.985 -3.875 -19.572 1.00 97.44 111 SER A O 1
ATOM 899 N N . LEU A 1 112 ? 10.552 -2.442 -20.293 1.00 97.56 112 LEU A N 1
ATOM 900 C CA . LEU A 1 112 ? 10.085 -1.302 -19.497 1.00 97.56 112 LEU A CA 1
ATOM 901 C C . LEU A 1 112 ? 8.663 -0.869 -19.875 1.00 97.56 112 LEU A C 1
ATOM 903 O O . LEU A 1 112 ? 7.832 -0.676 -18.987 1.00 97.56 112 LEU A O 1
ATOM 907 N N . ARG A 1 113 ? 8.350 -0.790 -21.173 1.00 96.62 113 ARG A N 1
ATOM 908 C CA . ARG A 1 113 ? 6.989 -0.500 -21.660 1.00 96.62 113 ARG A CA 1
ATOM 909 C C . ARG A 1 113 ? 5.998 -1.574 -21.210 1.00 96.62 113 ARG A C 1
ATOM 911 O O . ARG A 1 113 ? 4.970 -1.244 -20.634 1.00 96.62 113 ARG A O 1
ATOM 918 N N . GLY A 1 114 ? 6.362 -2.853 -21.322 1.00 98.19 114 GLY A N 1
ATOM 919 C CA . GLY A 1 114 ? 5.532 -3.947 -20.812 1.00 98.19 114 GLY A CA 1
ATOM 920 C C . GLY A 1 114 ? 5.299 -3.880 -19.295 1.00 98.19 114 GLY A C 1
ATOM 921 O O . GLY A 1 114 ? 4.200 -4.171 -18.820 1.00 98.19 114 GLY A O 1
ATOM 922 N N . LYS A 1 115 ? 6.302 -3.461 -18.508 1.00 97.50 115 LYS A N 1
ATOM 923 C CA . LYS A 1 115 ? 6.132 -3.202 -17.066 1.00 97.50 115 LYS A CA 1
ATOM 924 C C . LYS A 1 115 ? 5.164 -2.044 -16.817 1.00 97.50 115 LYS A C 1
ATOM 926 O O . LYS A 1 115 ? 4.280 -2.190 -15.974 1.00 97.50 115 LYS A O 1
ATOM 931 N N . ARG A 1 116 ? 5.305 -0.932 -17.548 1.00 98.12 116 ARG A N 1
ATOM 932 C CA . ARG A 1 116 ? 4.405 0.230 -17.466 1.00 98.12 116 ARG A CA 1
ATOM 933 C C . ARG A 1 116 ? 2.960 -0.182 -17.729 1.00 98.12 116 ARG A C 1
ATOM 935 O O . ARG A 1 116 ? 2.096 0.108 -16.908 1.00 98.12 116 ARG A O 1
ATOM 942 N N . ASP A 1 117 ? 2.714 -0.917 -18.809 1.00 98.31 117 ASP A N 1
ATOM 943 C CA . ASP A 1 117 ? 1.361 -1.302 -19.218 1.00 98.31 117 ASP A CA 1
ATOM 944 C C . ASP A 1 117 ? 0.705 -2.239 -18.183 1.00 98.31 117 ASP A C 1
ATOM 946 O O . ASP A 1 117 ? -0.465 -2.070 -17.839 1.00 98.31 117 ASP A O 1
ATOM 950 N N . LYS A 1 118 ? 1.474 -3.160 -17.579 1.00 97.88 118 LYS A N 1
ATOM 951 C CA . LYS A 1 118 ? 0.997 -4.008 -16.467 1.00 97.88 118 LYS A CA 1
ATOM 952 C C . LYS A 1 118 ? 0.614 -3.201 -15.223 1.00 97.88 118 LYS A C 1
ATOM 954 O O . LYS A 1 118 ? -0.387 -3.513 -14.579 1.00 97.88 118 LYS A O 1
ATOM 959 N N . VAL A 1 119 ? 1.417 -2.201 -14.852 1.00 97.38 119 VAL A N 1
ATOM 960 C CA . VAL A 1 119 ? 1.125 -1.320 -13.707 1.00 97.38 119 VAL A CA 1
ATOM 961 C C . VAL A 1 119 ? -0.108 -0.465 -14.007 1.00 97.38 119 VAL A C 1
ATOM 963 O O . VAL A 1 119 ? -1.011 -0.387 -13.178 1.00 97.38 119 VAL A O 1
ATOM 966 N N . LEU A 1 120 ? -0.204 0.086 -15.218 1.00 97.81 120 LEU A N 1
ATOM 967 C CA . LEU A 1 120 ? -1.339 0.896 -15.653 1.00 97.81 120 LEU A CA 1
ATOM 968 C C . LEU A 1 120 ? -2.652 0.100 -15.666 1.00 97.81 120 LEU A C 1
ATOM 970 O O . LEU A 1 120 ? -3.670 0.592 -15.185 1.00 97.81 120 LEU A O 1
ATOM 974 N N . ALA A 1 121 ? -2.636 -1.150 -16.136 1.00 98.12 121 ALA A N 1
ATOM 975 C CA . ALA A 1 121 ? -3.813 -2.018 -16.112 1.00 98.12 121 ALA A CA 1
ATOM 976 C C . ALA A 1 121 ? -4.337 -2.244 -14.680 1.00 98.12 121 ALA A C 1
ATOM 978 O O . ALA A 1 121 ? -5.541 -2.164 -14.428 1.00 98.12 121 ALA A O 1
ATOM 979 N N . ARG A 1 122 ? -3.431 -2.476 -13.720 1.00 96.06 122 ARG A N 1
ATOM 980 C CA . ARG A 1 122 ? -3.782 -2.637 -12.299 1.00 96.06 122 ARG A CA 1
ATOM 981 C C . ARG A 1 122 ? -4.304 -1.341 -11.682 1.00 96.06 122 ARG A C 1
ATOM 983 O O . ARG A 1 122 ? -5.315 -1.379 -10.982 1.00 96.06 122 ARG A O 1
ATOM 990 N N . TYR A 1 123 ? -3.653 -0.213 -11.974 1.00 97.69 123 TYR A N 1
ATOM 991 C CA . TYR A 1 123 ? -4.104 1.116 -11.562 1.00 97.69 123 TYR A CA 1
ATOM 992 C C . TYR A 1 123 ? -5.530 1.381 -12.052 1.00 97.69 123 TYR A C 1
ATOM 994 O O . TYR A 1 123 ? -6.405 1.693 -11.252 1.00 97.69 123 TYR A O 1
ATOM 1002 N N . ASN A 1 124 ? -5.792 1.181 -13.347 1.00 98.00 124 ASN A N 1
ATOM 1003 C CA . ASN A 1 124 ? -7.105 1.427 -13.942 1.00 98.00 124 ASN A CA 1
ATOM 1004 C C . ASN A 1 124 ? -8.191 0.561 -13.303 1.00 98.00 124 ASN A C 1
ATOM 1006 O O . ASN A 1 124 ? -9.259 1.075 -12.976 1.00 98.00 124 ASN A O 1
ATOM 1010 N N . LYS A 1 125 ? -7.904 -0.725 -13.055 1.00 97.75 125 LYS A N 1
ATOM 1011 C CA . LYS A 1 125 ? -8.838 -1.626 -12.370 1.00 97.75 125 LYS A CA 1
ATOM 1012 C C . LYS A 1 125 ? -9.238 -1.083 -10.996 1.00 97.75 125 LYS A C 1
ATOM 1014 O O . LYS A 1 125 ? -10.424 -0.993 -10.707 1.00 97.75 125 LYS A O 1
ATOM 1019 N N . VAL A 1 126 ? -8.271 -0.701 -10.161 1.00 97.12 126 VAL A N 1
ATOM 1020 C CA . VAL A 1 126 ? -8.560 -0.190 -8.808 1.00 97.12 126 VAL A CA 1
ATOM 1021 C C . VAL A 1 126 ? -9.187 1.202 -8.843 1.00 97.12 126 VAL A C 1
ATOM 1023 O O . VAL A 1 126 ? -10.055 1.496 -8.033 1.00 97.12 126 VAL A O 1
ATOM 1026 N N . ASN A 1 127 ? -8.834 2.036 -9.819 1.00 97.75 127 ASN A N 1
ATOM 1027 C CA . ASN A 1 127 ? -9.444 3.351 -9.997 1.00 97.75 127 ASN A CA 1
ATOM 1028 C C . ASN A 1 127 ? -10.943 3.247 -10.328 1.00 97.75 127 ASN A C 1
ATOM 1030 O O . ASN A 1 127 ? -11.732 4.055 -9.851 1.00 97.75 127 ASN A O 1
ATOM 1034 N N . LEU A 1 128 ? -11.350 2.239 -11.108 1.00 97.81 128 LEU A N 1
ATOM 1035 C CA . LEU A 1 128 ? -12.768 1.949 -11.342 1.00 97.81 128 LEU A CA 1
ATOM 1036 C C . LEU A 1 128 ? -13.475 1.490 -10.058 1.00 97.81 128 LEU A C 1
ATOM 1038 O O . LEU A 1 128 ? -14.578 1.952 -9.784 1.00 97.81 128 LEU A O 1
ATOM 1042 N N . LEU A 1 129 ? -12.827 0.642 -9.248 1.00 96.38 129 LEU A N 1
ATOM 1043 C CA . LEU A 1 129 ? -13.371 0.225 -7.949 1.00 96.38 129 LEU A CA 1
ATOM 1044 C C . LEU A 1 129 ? -13.539 1.419 -7.002 1.00 96.38 129 LEU A C 1
ATOM 1046 O O . LEU A 1 129 ? -14.588 1.550 -6.381 1.00 96.38 129 LEU A O 1
ATOM 1050 N N . LEU A 1 130 ? -12.554 2.318 -6.934 1.00 96.44 130 LEU A N 1
ATOM 1051 C CA . LEU A 1 130 ? -12.632 3.530 -6.119 1.00 96.44 130 LEU A CA 1
ATOM 1052 C C . LEU A 1 130 ? -13.805 4.420 -6.541 1.00 96.44 130 LEU A C 1
ATOM 1054 O O . LEU A 1 130 ? -14.585 4.834 -5.694 1.00 96.44 130 LEU A O 1
ATOM 1058 N N . LYS A 1 131 ? -13.979 4.652 -7.848 1.00 95.94 131 LYS A N 1
ATOM 1059 C CA . LYS A 1 131 ? -15.107 5.436 -8.376 1.00 95.94 131 LYS A CA 1
ATOM 1060 C C . LYS A 1 131 ? -16.472 4.831 -8.044 1.00 95.94 131 LYS A C 1
ATOM 1062 O O . LYS A 1 131 ? -17.439 5.570 -7.949 1.00 95.94 131 LYS A O 1
ATOM 1067 N N . SER A 1 132 ? -16.559 3.509 -7.889 1.00 94.56 132 SER A N 1
ATOM 1068 C CA . SER A 1 132 ? -17.818 2.833 -7.543 1.00 94.56 132 SER A CA 1
ATOM 1069 C C . SER A 1 132 ? -18.222 2.972 -6.071 1.00 94.56 132 SER A C 1
ATOM 1071 O O . SER A 1 132 ? -19.352 2.642 -5.728 1.00 94.56 132 SER A O 1
ATOM 1073 N N . ILE A 1 133 ? -17.310 3.436 -5.210 1.00 90.75 133 ILE A N 1
ATOM 1074 C CA . ILE A 1 133 ? -17.536 3.613 -3.766 1.00 90.75 133 ILE A CA 1
ATOM 1075 C C . ILE A 1 133 ? -17.386 5.077 -3.319 1.00 90.75 133 ILE A C 1
ATOM 1077 O O . ILE A 1 133 ? -17.309 5.334 -2.117 1.00 90.75 133 ILE A O 1
ATOM 1081 N N . GLN A 1 134 ? -17.257 6.005 -4.275 1.00 77.50 134 GLN A N 1
ATOM 1082 C CA . GLN A 1 134 ? -17.033 7.432 -4.039 1.00 77.50 134 GLN A CA 1
ATOM 1083 C C . GLN A 1 134 ? -18.345 8.211 -3.948 1.00 77.50 134 GLN A C 1
ATOM 1085 O O . GLN A 1 134 ? -19.281 7.878 -4.706 1.00 77.50 134 GLN A O 1
#

pLDDT: mean 95.03, std 5.53, range [60.97, 98.38]

Radius of gyration: 17.48 Å; chains: 1; bounding box: 40×26×53 Å

Sequence (134 aa):
MTYTSDQVFQQALEDRFASNVDGRGYEGRISYGTKITRDNITAEVEFFNTTQGGSHYVKLSPSDEHIFYSKGWKYGIYVLYLSNNRAKLESIEKSIRKEVNSTNNHATLKSLRGKRDKVLARYNKVNLLLKSIQ

Secondary structure (DSSP, 8-state):
----HHHHHHHHHH-TTSEE--BTTEEEEEETTEEEEEETTT--EEEEESSSSTTS-EEPPHHHHHHHHHH-HHHHHHHHHHHHHHHHHHHHHHHHHHHHHTT--HHHHHHHHHHHHHHHHHHHHHHHHHHTT-

Foldseek 3Di:
DFADLVRLVVVQVVPPQWDWDDDVQWTWTDDLQKIWIAGNPPRDIWIWRNLPDVPDTHTDDPVLVRQCRVQGNLLSSLVVNLVSLVVVLVVLVVVLVVCCVPVVDPVVNVVSVVVNVVSVVVSVVSVVVNVVRD